Protein AF-A0A3L9FRB0-F1 (afdb_monomer)

Foldseek 3Di:
DVVVCLVVVVDPVPDDDPCVVLVVLLVVLLVVDDQDEEEFEEAPPDPPQVVVSVSSQVSNVSNVHRYYYDYPVQWDQDPPGFTAHPVRHGAAEYEYPDDLVVCCVDPSNVSVVVVSHHYVVRSCCNVVPDPVVQCVCCVVPPPDPPHDHDDPPVPCVPDDPPDDDDDDD

InterPro domains:
  IPR005494 Glutathionylspermidine synthase, pre-ATP-grasp-like domain [PF03738] (1-169)
  IPR016185 Pre-ATP-grasp domain superfamily [SSF52440] (37-143)

Organism: Escherichia coli (NCBI:txid562)

Solvent-accessible surface area (backbone atoms only — not comparable to full-atom values): 10225 Å² total; per-residue (Å²): 106,71,68,54,33,36,74,70,62,78,42,60,86,82,65,71,68,90,53,59,60,55,54,50,48,20,53,51,38,40,75,64,64,58,94,63,58,36,34,38,27,24,55,85,93,35,71,67,49,47,53,54,44,48,54,53,45,49,31,29,40,75,33,70,37,55,63,47,76,50,41,60,87,58,54,37,78,40,88,93,73,40,46,16,45,91,84,69,47,74,52,50,29,36,34,58,63,65,63,66,75,51,51,60,69,42,95,65,20,76,53,66,78,68,61,77,49,50,48,47,73,47,79,72,53,56,59,77,75,35,67,78,47,45,30,52,51,29,72,78,45,69,87,40,92,90,59,65,91,47,66,57,88,93,43,60,87,74,59,61,92,90,67,88,83,82,92,76,130

Structure (mmCIF, N/CA/C/O backbone):
data_AF-A0A3L9FRB0-F1
#
_entry.id   AF-A0A3L9FRB0-F1
#
loop_
_atom_site.group_PDB
_atom_site.id
_atom_site.type_symbol
_atom_site.label_atom_id
_atom_site.label_alt_id
_atom_site.label_comp_id
_atom_site.label_asym_id
_atom_site.label_entity_id
_atom_site.label_seq_id
_atom_site.pdbx_PDB_ins_code
_atom_site.Cartn_x
_atom_site.Cartn_y
_atom_site.Cartn_z
_atom_site.occupancy
_atom_site.B_iso_or_equiv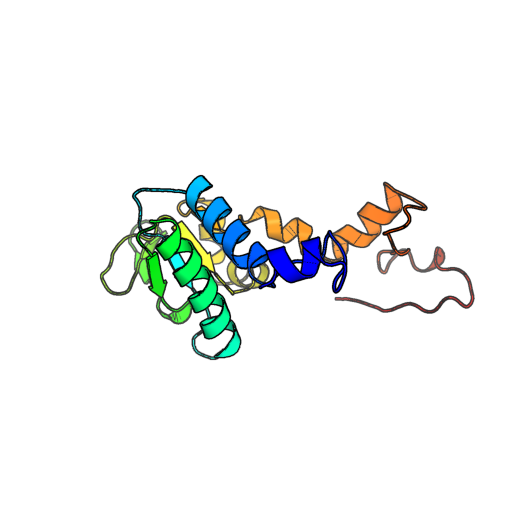
_atom_site.auth_seq_id
_atom_site.auth_comp_id
_atom_site.auth_asym_id
_atom_site.auth_atom_id
_atom_site.pdbx_PDB_model_num
ATOM 1 N N . TRP A 1 1 ? 26.049 5.371 19.638 1.00 70.25 1 TRP A N 1
ATOM 2 C CA . TRP A 1 1 ? 26.758 4.548 18.632 1.00 70.25 1 TRP A CA 1
ATOM 3 C C . TRP A 1 1 ? 26.651 5.116 17.220 1.00 70.25 1 TRP A C 1
ATOM 5 O O . TRP A 1 1 ? 27.676 5.563 16.735 1.00 70.25 1 TRP A O 1
ATOM 15 N N . LEU A 1 2 ? 25.479 5.156 16.556 1.00 69.25 2 LEU A N 1
ATOM 16 C CA . LEU A 1 2 ? 25.374 5.690 15.179 1.00 69.25 2 LEU A CA 1
ATOM 17 C C . LEU A 1 2 ? 25.799 7.167 15.093 1.00 69.25 2 LEU A C 1
ATOM 19 O O . LEU A 1 2 ? 26.587 7.532 14.224 1.00 69.25 2 LEU A O 1
ATOM 23 N N . GLU A 1 3 ? 25.343 8.007 16.029 1.00 73.25 3 GLU A N 1
ATOM 24 C CA . GLU A 1 3 ? 25.797 9.402 16.107 1.00 73.25 3 GLU A CA 1
ATOM 25 C C . GLU A 1 3 ? 27.309 9.517 16.329 1.00 73.25 3 GLU A C 1
ATOM 27 O O . GLU A 1 3 ? 27.964 10.333 15.685 1.00 73.25 3 GLU A O 1
ATOM 32 N N . ASP A 1 4 ? 27.880 8.674 17.190 1.00 77.69 4 ASP A N 1
ATOM 33 C CA . ASP A 1 4 ? 29.318 8.666 17.476 1.00 77.69 4 ASP A CA 1
ATOM 34 C C . ASP A 1 4 ? 30.132 8.178 16.267 1.00 77.69 4 ASP A C 1
ATOM 36 O O . ASP A 1 4 ? 31.186 8.733 15.962 1.00 77.69 4 ASP A O 1
ATOM 40 N N . ALA A 1 5 ? 29.620 7.192 15.522 1.00 74.19 5 ALA A N 1
ATOM 41 C CA . ALA A 1 5 ? 30.204 6.678 14.284 1.00 74.19 5 ALA A CA 1
ATOM 42 C C . ALA A 1 5 ? 30.156 7.717 13.148 1.00 74.19 5 ALA A C 1
ATOM 44 O O . ALA A 1 5 ? 31.127 7.861 12.403 1.00 74.19 5 ALA A O 1
ATOM 45 N N . ARG A 1 6 ? 29.071 8.505 13.051 1.00 79.12 6 ARG A N 1
ATOM 46 C CA . ARG A 1 6 ? 28.978 9.659 12.135 1.00 79.12 6 ARG A CA 1
ATOM 47 C C . ARG A 1 6 ? 29.950 10.772 12.536 1.00 79.12 6 ARG A C 1
ATOM 49 O O . ARG A 1 6 ? 30.645 11.317 11.680 1.00 79.12 6 ARG A O 1
ATOM 56 N N . ARG A 1 7 ? 30.027 11.108 13.831 1.00 78.75 7 ARG A N 1
ATOM 57 C CA . ARG A 1 7 ? 30.934 12.151 14.356 1.00 78.75 7 ARG A CA 1
ATOM 58 C C . ARG A 1 7 ? 32.409 11.787 14.186 1.00 78.75 7 ARG A C 1
ATOM 60 O O . ARG A 1 7 ? 33.217 12.674 13.936 1.00 78.75 7 ARG A O 1
ATOM 67 N N . SER A 1 8 ? 32.749 10.504 14.277 1.00 86.62 8 SER A N 1
ATOM 68 C CA . SER A 1 8 ? 34.111 9.985 14.079 1.00 86.62 8 SER A CA 1
ATOM 69 C C . SER A 1 8 ? 34.471 9.699 12.614 1.00 86.62 8 SER A C 1
ATOM 71 O O . SER A 1 8 ? 35.618 9.364 12.335 1.00 86.62 8 SER A O 1
ATOM 73 N N . GLY A 1 9 ? 33.531 9.856 11.671 1.00 80.19 9 GLY A N 1
ATOM 74 C CA . GLY A 1 9 ? 33.773 9.661 10.236 1.00 80.19 9 GLY A CA 1
ATOM 75 C C . GLY A 1 9 ? 33.907 8.199 9.799 1.00 80.19 9 GLY A C 1
ATOM 76 O O . GLY A 1 9 ? 34.371 7.939 8.693 1.00 80.19 9 GLY A O 1
ATOM 77 N N . ILE A 1 10 ? 33.506 7.250 10.650 1.00 84.44 10 ILE A N 1
ATOM 78 C CA . ILE A 1 10 ? 33.571 5.803 10.380 1.00 84.44 10 ILE A CA 1
ATOM 79 C C . ILE A 1 10 ? 32.506 5.381 9.351 1.00 84.44 10 ILE A C 1
ATOM 81 O O . ILE A 1 10 ? 32.692 4.407 8.626 1.00 84.44 10 ILE A O 1
ATOM 85 N N . ILE A 1 11 ? 31.403 6.128 9.261 1.00 79.75 11 ILE A N 1
ATOM 86 C CA . ILE A 1 11 ? 30.321 5.936 8.285 1.00 79.75 11 ILE A CA 1
ATOM 87 C C . ILE A 1 11 ? 29.970 7.268 7.598 1.00 79.75 11 ILE A C 1
ATOM 89 O O . ILE A 1 11 ? 30.226 8.329 8.183 1.00 79.75 11 ILE A O 1
ATOM 93 N N . PRO A 1 12 ? 29.383 7.245 6.380 1.00 77.56 12 PRO A N 1
ATOM 94 C CA . PRO A 1 12 ? 28.908 8.451 5.703 1.00 77.56 12 PRO A CA 1
ATOM 95 C C . PRO A 1 12 ? 28.007 9.306 6.603 1.00 77.56 12 PRO A C 1
ATOM 97 O O . PRO A 1 12 ? 27.250 8.788 7.425 1.00 77.56 12 PRO A O 1
ATOM 100 N N . ARG A 1 13 ? 28.081 10.635 6.472 1.00 69.25 13 ARG A N 1
ATOM 101 C CA . ARG A 1 13 ? 27.309 11.555 7.334 1.00 69.25 13 ARG A CA 1
ATOM 102 C C . ARG A 1 13 ? 25.796 11.424 7.143 1.00 69.25 13 ARG A C 1
ATOM 104 O O . ARG A 1 13 ? 25.044 11.730 8.062 1.00 69.25 13 ARG A O 1
ATOM 111 N N . ASP A 1 14 ? 25.386 10.966 5.970 1.00 72.81 14 ASP A N 1
ATOM 112 C CA . ASP A 1 14 ? 24.020 10.652 5.563 1.00 72.81 14 ASP A CA 1
ATOM 113 C C . ASP A 1 14 ? 23.634 9.184 5.812 1.00 72.81 14 ASP A C 1
ATOM 115 O O . ASP A 1 14 ? 22.502 8.800 5.532 1.00 72.81 14 ASP A O 1
ATOM 119 N N . ALA A 1 15 ? 24.536 8.359 6.359 1.00 67.25 15 ALA A N 1
ATOM 120 C CA . ALA A 1 15 ? 24.258 6.955 6.639 1.00 67.25 15 ALA A CA 1
ATOM 121 C C . ALA A 1 15 ? 23.198 6.831 7.729 1.00 67.25 15 ALA A C 1
ATOM 123 O O . ALA A 1 15 ? 23.448 7.189 8.881 1.00 67.25 15 ALA A O 1
ATOM 124 N N . ASP A 1 16 ? 22.022 6.336 7.369 1.00 66.44 16 ASP A N 1
ATOM 125 C CA . ASP A 1 16 ? 20.879 6.180 8.259 1.00 66.44 16 ASP A CA 1
ATOM 126 C C . ASP A 1 16 ? 20.866 4.827 8.977 1.00 66.44 16 ASP A C 1
ATOM 128 O O . ASP A 1 16 ? 21.386 3.830 8.473 1.00 66.44 16 ASP A O 1
ATOM 132 N N . GLN A 1 17 ? 20.244 4.780 10.153 1.00 65.38 17 GLN A N 1
ATOM 133 C CA . GLN A 1 17 ? 19.750 3.513 10.676 1.00 65.38 17 GLN A CA 1
ATOM 134 C C . GLN A 1 17 ? 18.504 3.156 9.861 1.00 65.38 17 GLN A C 1
ATOM 136 O O . GLN A 1 17 ? 17.699 4.027 9.547 1.00 65.38 17 GLN A O 1
ATOM 141 N N . TYR A 1 18 ? 18.283 1.878 9.556 1.00 64.69 18 TYR A N 1
ATOM 142 C CA . TYR A 1 18 ? 17.098 1.396 8.823 1.00 64.69 18 TYR A CA 1
ATOM 143 C C . TYR A 1 18 ? 15.735 1.716 9.503 1.00 64.69 18 TYR A C 1
ATOM 145 O O . TYR A 1 18 ? 14.691 1.267 9.039 1.00 64.69 18 TYR A O 1
ATOM 153 N N . ASN A 1 19 ? 15.725 2.525 10.568 1.00 73.94 19 ASN A N 1
ATOM 154 C CA . ASN A 1 19 ? 14.568 2.965 11.340 1.00 73.94 19 ASN A CA 1
ATOM 155 C C . ASN A 1 19 ? 13.820 4.148 10.707 1.00 73.94 19 ASN A C 1
ATOM 157 O O . ASN A 1 19 ? 12.651 4.349 11.026 1.00 73.94 19 ASN A O 1
ATOM 161 N N . ALA A 1 20 ? 14.425 4.919 9.796 1.00 86.38 20 ALA A N 1
ATOM 162 C CA . ALA A 1 20 ? 13.736 6.089 9.242 1.00 86.38 20 ALA A CA 1
ATOM 163 C C . ALA A 1 20 ? 12.479 5.743 8.437 1.00 86.38 20 ALA A C 1
ATOM 165 O O . ALA A 1 20 ? 11.576 6.569 8.326 1.00 86.38 20 ALA A O 1
ATOM 166 N N . ILE A 1 21 ? 12.388 4.529 7.884 1.00 91.06 21 ILE A N 1
ATOM 167 C CA . ILE A 1 21 ? 11.148 4.054 7.258 1.00 91.06 21 ILE A CA 1
ATOM 168 C C . ILE A 1 21 ? 10.044 3.960 8.314 1.00 91.06 21 ILE A C 1
ATOM 170 O O . ILE A 1 21 ? 8.971 4.520 8.110 1.00 91.06 21 ILE A O 1
ATOM 174 N N . GLN A 1 22 ? 10.327 3.326 9.454 1.00 94.06 22 GLN A N 1
ATOM 175 C CA . GLN A 1 22 ? 9.380 3.208 10.560 1.00 94.06 22 GLN A CA 1
ATOM 176 C C . GLN A 1 22 ? 8.971 4.583 11.094 1.00 94.06 22 GLN A C 1
ATOM 178 O O . GLN A 1 22 ? 7.783 4.869 11.200 1.00 94.06 22 GLN A O 1
ATOM 183 N N . GLU A 1 23 ? 9.937 5.462 11.369 1.00 94.25 23 GLU A N 1
ATOM 184 C CA . GLU A 1 23 ? 9.666 6.814 11.872 1.00 94.25 23 GLU A CA 1
ATOM 185 C C . GLU A 1 23 ? 8.779 7.612 10.905 1.00 94.25 23 GLU A C 1
ATOM 187 O O . GLU A 1 23 ? 7.818 8.262 11.323 1.00 94.25 23 GLU A O 1
ATOM 192 N N . ARG A 1 24 ? 9.039 7.515 9.594 1.00 95.56 24 ARG A N 1
ATOM 193 C CA . ARG A 1 24 ? 8.217 8.165 8.562 1.00 95.56 24 ARG A CA 1
ATOM 194 C C . ARG A 1 24 ? 6.827 7.548 8.447 1.00 95.56 24 ARG A C 1
ATOM 196 O O . ARG A 1 24 ? 5.870 8.291 8.243 1.00 95.56 24 ARG A O 1
ATOM 203 N N . LEU A 1 25 ? 6.698 6.229 8.583 1.00 96.94 25 LEU A N 1
ATOM 204 C CA . LEU A 1 25 ? 5.401 5.549 8.593 1.00 96.94 25 LEU A CA 1
ATOM 205 C C . LEU A 1 25 ? 4.568 5.982 9.801 1.00 96.94 25 LEU A C 1
ATOM 207 O O . LEU A 1 25 ? 3.428 6.400 9.621 1.00 96.94 25 LEU A O 1
ATOM 211 N N . ILE A 1 26 ? 5.146 5.963 11.005 1.00 97.94 26 ILE A N 1
ATOM 212 C CA . ILE A 1 26 ? 4.487 6.422 12.237 1.00 97.94 26 ILE A CA 1
ATOM 213 C C . ILE A 1 26 ? 4.071 7.892 12.098 1.00 97.94 26 ILE A C 1
ATOM 215 O O . ILE A 1 26 ? 2.913 8.230 12.341 1.00 97.94 26 ILE A O 1
ATOM 219 N N . SER A 1 27 ? 4.976 8.765 11.639 1.00 97.75 27 SER A N 1
ATOM 220 C CA . SER A 1 27 ? 4.664 10.182 11.402 1.00 97.75 27 SER A CA 1
ATOM 221 C C . SER A 1 27 ? 3.509 10.338 10.416 1.00 97.75 27 SER A C 1
ATOM 223 O O . SER A 1 27 ? 2.577 11.101 10.666 1.00 97.75 27 SER A O 1
ATOM 225 N N . ARG A 1 28 ? 3.517 9.578 9.314 1.00 97.50 28 ARG A N 1
ATOM 226 C CA . ARG A 1 28 ? 2.454 9.661 8.315 1.00 97.50 28 ARG A CA 1
ATOM 227 C C . ARG A 1 28 ? 1.120 9.134 8.841 1.00 97.50 28 ARG A C 1
ATOM 229 O O . ARG A 1 28 ? 0.089 9.732 8.553 1.00 97.50 28 ARG A O 1
ATOM 236 N N . PHE A 1 29 ? 1.113 8.054 9.619 1.00 97.75 29 PHE A N 1
ATOM 237 C CA . PHE A 1 29 ? -0.111 7.560 10.253 1.00 97.75 29 PHE A CA 1
ATOM 238 C C . PHE A 1 29 ? -0.658 8.536 11.297 1.00 97.75 29 PHE A C 1
ATOM 240 O O . PHE A 1 29 ? -1.874 8.665 11.408 1.00 97.75 29 PHE A O 1
ATOM 247 N N . SER A 1 30 ? 0.209 9.268 12.000 1.00 97.31 30 SER A N 1
ATOM 248 C CA . SER A 1 30 ? -0.199 10.335 12.923 1.00 97.31 30 SER A CA 1
ATOM 249 C C . SER A 1 30 ? -0.918 11.473 12.188 1.00 97.31 30 SER A C 1
ATOM 251 O O . SER A 1 30 ? -1.992 11.906 12.600 1.00 97.31 30 SER A O 1
ATOM 253 N N . GLU A 1 31 ? -0.408 11.891 11.026 1.00 97.12 31 GLU A N 1
ATOM 254 C CA . GLU A 1 31 ? -1.083 12.882 10.170 1.00 97.12 31 GLU A CA 1
ATOM 255 C C . GLU A 1 31 ? -2.435 12.393 9.626 1.00 97.12 31 GLU A C 1
ATOM 257 O O . GLU A 1 31 ? -3.331 13.195 9.367 1.00 97.12 31 GLU A O 1
ATOM 262 N N . LEU A 1 32 ? -2.591 11.080 9.442 1.00 94.44 32 LEU A N 1
ATOM 263 C CA . LEU A 1 32 ? -3.827 10.446 8.978 1.00 94.44 32 LEU A CA 1
ATOM 264 C C . LEU A 1 32 ? -4.788 10.099 10.126 1.00 94.44 32 LEU A C 1
ATOM 266 O O . LEU A 1 32 ? -5.723 9.321 9.922 1.00 94.44 32 LEU A O 1
ATOM 270 N N . TYR A 1 33 ? -4.578 10.636 11.330 1.00 95.25 33 TYR A N 1
ATOM 271 C CA . TYR A 1 33 ? -5.361 10.251 12.497 1.00 95.25 33 TYR A CA 1
ATOM 272 C C . TYR A 1 33 ? -6.867 10.467 12.340 1.00 95.25 33 TYR A C 1
ATOM 274 O O . TYR A 1 33 ? -7.333 11.501 11.865 1.00 95.25 33 TYR A O 1
ATOM 282 N N . SER A 1 34 ? -7.626 9.465 12.786 1.00 93.62 34 SER A N 1
ATOM 283 C CA . SER A 1 34 ? -9.075 9.523 12.964 1.00 93.62 34 SER A CA 1
ATOM 284 C C . SER A 1 34 ? -9.447 8.863 14.288 1.00 93.62 34 SER A C 1
ATOM 286 O O . SER A 1 34 ? -8.691 8.057 14.822 1.00 93.62 34 SER A O 1
ATOM 288 N N . ARG A 1 35 ? -10.630 9.201 14.810 1.00 94.19 35 ARG A N 1
ATOM 289 C CA . ARG A 1 35 ? -11.216 8.508 15.968 1.00 94.19 35 ARG A CA 1
ATOM 290 C C . ARG A 1 35 ? -11.797 7.143 15.605 1.00 94.19 35 ARG A C 1
ATOM 292 O O . ARG A 1 35 ? -11.997 6.326 16.494 1.00 94.19 35 ARG A O 1
ATOM 299 N N . GLU A 1 36 ? -12.098 6.938 14.328 1.00 94.62 36 GLU A N 1
ATOM 300 C CA . GLU A 1 36 ? -12.642 5.677 13.833 1.00 94.62 36 GLU A CA 1
ATOM 301 C C . GLU A 1 36 ? -11.562 4.588 13.805 1.00 94.62 36 GLU A C 1
ATOM 303 O O . GLU A 1 36 ? -10.428 4.891 13.409 1.00 94.62 36 GLU A O 1
ATOM 308 N N . PRO A 1 37 ? -11.911 3.334 14.147 1.00 97.00 37 PRO A N 1
ATOM 309 C CA . PRO A 1 37 ? -11.029 2.186 13.990 1.00 97.00 37 PRO A CA 1
ATOM 310 C C . PRO A 1 37 ? -10.392 2.102 12.607 1.00 97.00 37 PRO A C 1
ATOM 312 O O . PRO A 1 37 ? -11.070 2.227 11.581 1.00 97.00 37 PRO A O 1
ATOM 315 N N . PHE A 1 38 ? -9.084 1.851 12.571 1.00 98.06 38 PHE A N 1
ATOM 316 C CA . PHE A 1 38 ? -8.360 1.626 11.329 1.00 98.06 38 PHE A CA 1
ATOM 317 C C . PHE A 1 38 ? -8.137 0.137 11.092 1.00 98.06 38 PHE A C 1
ATOM 319 O O . PHE A 1 38 ? -7.304 -0.490 11.747 1.00 98.06 38 PHE A O 1
ATOM 326 N N . TYR A 1 39 ? -8.872 -0.421 10.136 1.00 98.38 39 TYR A N 1
ATOM 327 C CA . TYR A 1 39 ? -8.762 -1.832 9.793 1.00 98.38 39 TYR A CA 1
ATOM 328 C C . TYR A 1 39 ? -7.565 -2.094 8.886 1.00 98.38 39 TYR A C 1
ATOM 330 O O . TYR A 1 39 ? -7.232 -1.295 8.016 1.00 98.38 39 TYR A O 1
ATOM 338 N N . PHE A 1 40 ? -6.929 -3.235 9.087 1.00 98.31 40 PHE A N 1
ATOM 339 C CA . PHE A 1 40 ? -5.792 -3.721 8.328 1.00 98.31 40 PHE A CA 1
ATOM 340 C C . PHE A 1 40 ? -6.132 -5.111 7.794 1.00 98.31 40 PHE A C 1
ATOM 342 O O . PHE A 1 40 ? -6.475 -5.999 8.573 1.00 98.31 40 PHE A O 1
ATOM 349 N N . CYS A 1 41 ? -6.056 -5.286 6.474 1.00 97.31 41 CYS A N 1
ATOM 350 C CA . CYS A 1 41 ? -6.565 -6.474 5.794 1.00 97.31 41 CYS A CA 1
ATOM 351 C C . CYS A 1 41 ? -5.530 -7.126 4.870 1.00 97.31 41 CYS A C 1
ATOM 353 O O . CYS A 1 41 ? -4.774 -6.443 4.176 1.00 97.31 41 CYS A O 1
ATOM 355 N N . CYS A 1 42 ? -5.550 -8.453 4.802 1.00 97.12 42 CYS A N 1
ATOM 356 C CA . CYS A 1 42 ? -4.897 -9.266 3.769 1.00 97.12 42 CYS A CA 1
ATOM 357 C C . CYS A 1 42 ? -5.728 -10.529 3.511 1.00 97.12 42 CYS A C 1
ATOM 359 O O . CYS A 1 42 ? -6.701 -10.772 4.226 1.00 97.12 42 CYS A O 1
ATOM 361 N N . CYS A 1 43 ? -5.355 -11.320 2.507 1.00 95.62 43 CYS A N 1
ATOM 362 C CA . CYS A 1 43 ? -5.915 -12.661 2.329 1.00 95.62 43 CYS A CA 1
ATOM 363 C C . CYS A 1 43 ? -5.424 -13.616 3.426 1.00 95.62 43 CYS A C 1
ATOM 365 O O . CYS A 1 43 ? -4.340 -13.412 3.985 1.00 95.62 43 CYS A O 1
ATOM 367 N N . GLN A 1 44 ? -6.192 -14.671 3.704 1.00 93.50 44 GLN A N 1
ATOM 368 C CA . GLN A 1 44 ? -5.812 -15.711 4.673 1.00 93.50 44 GLN A CA 1
ATOM 369 C C . GLN A 1 44 ? -4.591 -16.532 4.225 1.00 93.50 44 GLN A C 1
ATOM 371 O O . GLN A 1 44 ? -3.772 -16.914 5.057 1.00 93.50 44 GLN A O 1
ATOM 376 N N . ASP A 1 45 ? -4.423 -16.744 2.918 1.00 90.56 45 ASP A N 1
ATOM 377 C CA . ASP A 1 45 ? -3.433 -17.681 2.363 1.00 90.56 45 ASP A CA 1
ATOM 378 C C . ASP A 1 45 ? -2.036 -17.074 2.099 1.00 90.56 45 ASP A C 1
ATOM 380 O O . ASP A 1 45 ? -1.210 -17.694 1.425 1.00 90.56 45 ASP A O 1
ATOM 384 N N . THR A 1 46 ? -1.739 -15.875 2.622 1.00 90.19 46 THR A N 1
ATOM 385 C CA . THR A 1 46 ? -0.420 -15.236 2.460 1.00 90.19 46 THR A CA 1
ATOM 386 C C . THR A 1 46 ? 0.197 -14.803 3.797 1.00 90.19 46 THR A C 1
ATOM 388 O O . THR A 1 46 ? -0.042 -13.698 4.291 1.00 90.19 46 THR A O 1
ATOM 391 N N . ASP A 1 47 ? 1.119 -15.616 4.321 1.00 90.69 47 ASP A N 1
ATOM 392 C CA . ASP A 1 47 ? 1.904 -15.295 5.528 1.00 90.69 47 ASP A CA 1
ATOM 393 C C . ASP A 1 47 ? 2.779 -14.031 5.367 1.00 90.69 47 ASP A C 1
ATOM 395 O O . ASP A 1 47 ? 2.974 -13.256 6.312 1.00 90.69 47 ASP A O 1
ATOM 399 N N . GLU A 1 48 ? 3.303 -13.795 4.159 1.00 95.12 48 GLU A N 1
ATOM 400 C CA . GLU A 1 48 ? 4.105 -12.607 3.829 1.00 95.12 48 GLU A CA 1
ATOM 401 C C . GLU A 1 48 ? 3.277 -11.314 3.930 1.00 95.12 48 GLU A C 1
ATOM 403 O O . GLU A 1 48 ? 3.688 -10.354 4.595 1.00 95.12 48 GLU A O 1
ATOM 408 N N . ASP A 1 49 ? 2.080 -11.300 3.338 1.00 95.75 49 ASP A N 1
ATOM 409 C CA . ASP A 1 49 ? 1.150 -10.178 3.426 1.00 95.75 49 ASP A CA 1
ATOM 410 C C . ASP A 1 49 ? 0.729 -9.970 4.875 1.00 95.75 49 ASP A C 1
ATOM 412 O O . ASP A 1 49 ? 0.733 -8.833 5.349 1.00 95.75 49 ASP A O 1
ATOM 416 N N . ARG A 1 50 ? 0.444 -11.048 5.621 1.00 96.56 50 ARG A N 1
ATOM 417 C CA . ARG A 1 50 ? 0.073 -10.942 7.036 1.00 96.56 50 ARG A CA 1
ATOM 418 C C . ARG A 1 50 ? 1.160 -10.262 7.858 1.00 96.56 50 ARG A C 1
ATOM 420 O O . ARG A 1 50 ? 0.836 -9.407 8.686 1.00 96.56 50 ARG A O 1
ATOM 427 N N . THR A 1 51 ? 2.421 -10.612 7.617 1.00 96.81 51 THR A N 1
ATOM 428 C CA . THR A 1 51 ? 3.583 -10.014 8.288 1.00 96.81 51 THR A CA 1
ATOM 429 C C . THR A 1 51 ? 3.728 -8.536 7.928 1.00 96.81 51 THR A C 1
ATOM 431 O O . THR A 1 51 ? 3.904 -7.695 8.811 1.00 96.81 51 THR A O 1
ATOM 434 N N . THR A 1 52 ? 3.590 -8.192 6.647 1.00 96.81 52 THR A N 1
ATOM 435 C CA . THR A 1 52 ? 3.672 -6.798 6.187 1.00 96.81 52 THR A CA 1
ATOM 436 C C . THR A 1 52 ? 2.534 -5.949 6.756 1.00 96.81 52 THR A C 1
ATOM 438 O O . THR A 1 52 ? 2.758 -4.843 7.250 1.00 96.81 52 THR A O 1
ATOM 441 N N . VAL A 1 53 ? 1.309 -6.477 6.743 1.00 97.69 53 VAL A N 1
ATOM 442 C CA . VAL A 1 53 ? 0.135 -5.832 7.335 1.00 97.69 53 VAL A CA 1
ATOM 443 C C . VAL A 1 53 ? 0.307 -5.653 8.840 1.00 97.69 53 VAL A C 1
ATOM 445 O O . VAL A 1 53 ? 0.007 -4.576 9.346 1.00 97.69 53 VAL A O 1
ATOM 448 N N . LEU A 1 54 ? 0.830 -6.660 9.550 1.00 97.88 54 LEU A N 1
ATOM 449 C CA . LEU A 1 54 ? 1.110 -6.568 10.985 1.00 97.88 54 LEU A CA 1
ATOM 450 C C . LEU A 1 54 ? 2.114 -5.452 11.293 1.00 97.88 54 LEU A C 1
ATOM 452 O O . LEU A 1 54 ? 1.905 -4.681 12.223 1.00 97.88 54 LEU A O 1
ATOM 456 N N . TYR A 1 55 ? 3.174 -5.333 10.492 1.00 97.69 55 TYR A N 1
ATOM 457 C CA . TYR A 1 55 ? 4.167 -4.272 10.651 1.00 97.69 55 TYR A CA 1
ATOM 458 C C . TYR A 1 55 ? 3.566 -2.870 10.456 1.00 97.69 55 TYR A C 1
ATOM 460 O O . TYR A 1 55 ? 3.820 -1.956 11.242 1.00 97.69 55 TYR A O 1
ATOM 468 N N . LEU A 1 56 ? 2.729 -2.690 9.430 1.00 98.19 56 LEU A N 1
ATOM 469 C CA . LEU A 1 56 ? 2.044 -1.416 9.190 1.00 98.19 56 LEU A CA 1
ATOM 470 C C . LEU A 1 56 ? 1.004 -1.103 10.273 1.00 98.19 56 LEU A C 1
ATOM 472 O O . LEU A 1 56 ? 0.877 0.054 10.676 1.00 98.19 56 LEU A O 1
ATOM 476 N N . GLN A 1 57 ? 0.297 -2.125 10.759 1.00 98.38 57 GLN A N 1
ATOM 477 C CA . GLN A 1 57 ? -0.638 -2.017 11.875 1.00 98.38 57 GLN A CA 1
ATOM 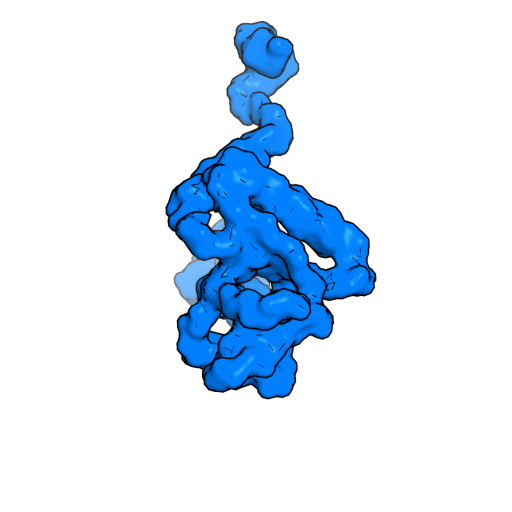478 C C . GLN A 1 57 ? 0.080 -1.537 13.142 1.00 98.38 57 GLN A C 1
ATOM 480 O O . GLN A 1 57 ? -0.378 -0.590 13.778 1.00 98.38 57 GLN A O 1
ATOM 485 N N . ASP A 1 58 ? 1.231 -2.128 13.469 1.00 98.19 58 ASP A N 1
ATOM 486 C CA . ASP A 1 58 ? 2.054 -1.726 14.612 1.00 98.19 58 ASP A CA 1
ATOM 487 C C . ASP A 1 58 ? 2.528 -0.266 14.487 1.00 98.19 58 ASP A C 1
ATOM 489 O O . ASP A 1 58 ? 2.393 0.517 15.427 1.00 98.19 58 ASP A O 1
ATOM 493 N N . CYS A 1 59 ? 2.960 0.164 13.295 1.00 98.06 59 CYS A N 1
ATOM 494 C CA . CYS A 1 59 ? 3.295 1.571 13.046 1.00 98.06 59 CYS A CA 1
ATOM 495 C C . CYS A 1 59 ? 2.094 2.511 13.273 1.00 98.06 59 CYS A C 1
ATOM 497 O O . CYS A 1 59 ? 2.249 3.600 13.829 1.00 98.06 59 CYS A O 1
ATOM 499 N N . ALA A 1 60 ? 0.889 2.115 12.855 1.00 98.06 60 ALA A N 1
ATOM 500 C CA . ALA A 1 60 ? -0.320 2.902 13.085 1.00 98.06 60 ALA A CA 1
ATOM 501 C C . ALA A 1 60 ? -0.714 2.941 14.572 1.00 98.06 60 ALA A C 1
ATOM 503 O O . ALA A 1 60 ? -1.115 3.994 15.071 1.00 98.06 60 ALA A O 1
ATOM 504 N N . GLN A 1 61 ? -0.543 1.836 15.300 1.00 98.00 61 GLN A N 1
ATOM 505 C CA . GLN A 1 61 ? -0.773 1.780 16.742 1.00 98.00 61 GLN A CA 1
ATOM 506 C C . GLN A 1 61 ? 0.223 2.661 17.511 1.00 98.00 61 GLN A C 1
ATOM 508 O O . GLN A 1 61 ? -0.183 3.418 18.392 1.00 98.00 61 GLN A O 1
ATOM 513 N N . GLN A 1 62 ? 1.507 2.644 17.136 1.00 97.81 62 GLN A N 1
ATOM 514 C CA . GLN A 1 62 ? 2.523 3.557 17.677 1.00 97.81 62 GLN A CA 1
ATOM 515 C C . GLN A 1 62 ? 2.201 5.033 17.379 1.00 97.81 62 GLN A C 1
ATOM 517 O O . GLN A 1 62 ? 2.540 5.912 18.168 1.00 97.81 62 GLN A O 1
ATOM 522 N N . ALA A 1 63 ? 1.492 5.313 16.280 1.00 97.62 63 ALA A N 1
ATOM 523 C CA . ALA A 1 63 ? 0.960 6.637 15.957 1.00 97.62 63 ALA A CA 1
ATOM 524 C C . ALA A 1 63 ? -0.336 6.997 16.720 1.00 97.62 63 ALA A C 1
ATOM 526 O O . ALA A 1 63 ? -0.951 8.028 16.440 1.00 97.62 63 ALA A O 1
ATOM 527 N N . GLY A 1 64 ? -0.773 6.156 17.661 1.00 97.31 64 GLY A N 1
ATOM 528 C CA . GLY A 1 64 ? -1.950 6.374 18.500 1.00 97.31 64 GLY A CA 1
ATOM 529 C C . GLY A 1 64 ? -3.288 6.005 17.854 1.00 97.31 64 GLY A C 1
ATOM 530 O O . GLY A 1 64 ? -4.325 6.338 18.426 1.00 97.31 64 GLY A O 1
ATOM 531 N N . GLN A 1 65 ? -3.303 5.344 16.688 1.00 96.69 65 GLN A N 1
ATOM 532 C CA . GLN A 1 65 ? -4.552 4.856 16.091 1.00 96.69 65 GLN A CA 1
ATOM 533 C C . GLN A 1 65 ? -5.113 3.682 16.899 1.00 96.69 65 GLN A C 1
ATOM 535 O O . GLN A 1 65 ? -4.373 2.775 17.286 1.00 96.69 65 GLN A O 1
ATOM 540 N N . GLU A 1 66 ? -6.436 3.636 17.056 1.00 97.44 66 GLU A N 1
ATOM 541 C CA . GLU A 1 66 ? -7.111 2.362 17.304 1.00 97.44 66 GLU A CA 1
ATOM 542 C C . GLU A 1 66 ? -7.049 1.567 15.992 1.00 97.44 66 GLU A C 1
ATOM 544 O O . GLU A 1 66 ? -7.440 2.066 14.932 1.00 97.44 66 GLU A O 1
ATOM 549 N N . SER A 1 67 ? -6.422 0.391 16.034 1.00 97.31 67 SER A N 1
ATOM 550 C CA . SER A 1 67 ? -6.203 -0.438 14.851 1.00 97.31 67 SER A CA 1
ATOM 551 C C . SER A 1 67 ? -6.752 -1.836 15.072 1.00 97.31 67 SER A C 1
ATOM 553 O O . SER A 1 67 ? -6.644 -2.399 16.163 1.00 97.31 67 SER A O 1
ATOM 555 N N . ARG A 1 68 ? -7.325 -2.406 14.016 1.00 98.06 68 ARG A N 1
ATOM 556 C CA . ARG A 1 68 ? -7.921 -3.742 14.019 1.00 98.06 68 ARG A CA 1
ATOM 557 C C . ARG A 1 68 ? -7.445 -4.519 12.810 1.00 98.06 68 ARG A C 1
ATOM 559 O O . ARG A 1 68 ? -7.062 -3.934 11.801 1.00 98.06 68 ARG A O 1
ATOM 566 N N . PHE A 1 69 ? -7.487 -5.836 12.912 1.00 98.06 69 PHE A N 1
ATOM 567 C CA . PHE A 1 69 ? -7.149 -6.727 11.814 1.00 98.06 69 PHE A CA 1
ATOM 568 C C . PHE A 1 69 ? -8.371 -7.557 11.422 1.00 98.06 69 PHE A C 1
ATOM 570 O O . PHE A 1 69 ? -9.095 -8.019 12.301 1.00 98.06 69 PHE A O 1
ATOM 577 N N . ILE A 1 70 ? -8.572 -7.754 10.121 1.00 97.62 70 ILE A N 1
ATOM 578 C CA . ILE A 1 70 ? -9.582 -8.662 9.568 1.00 97.62 70 ILE A CA 1
ATOM 579 C C . ILE A 1 70 ? -9.110 -9.183 8.211 1.00 97.62 70 ILE A C 1
ATOM 581 O O . ILE A 1 70 ? -8.530 -8.424 7.431 1.00 97.62 70 ILE A O 1
ATOM 585 N N . TYR A 1 71 ? -9.344 -10.459 7.917 1.00 97.06 71 TYR A N 1
ATOM 586 C CA . TYR A 1 71 ? -9.045 -10.997 6.594 1.00 97.06 71 TYR A CA 1
ATOM 587 C C . TYR A 1 71 ? -10.063 -10.520 5.554 1.00 97.06 71 TYR A C 1
ATOM 589 O O . TYR A 1 71 ? -11.207 -10.217 5.886 1.00 97.06 71 TYR A O 1
ATOM 597 N N . ILE A 1 72 ? -9.655 -10.446 4.286 1.00 94.44 72 ILE A N 1
ATOM 598 C CA . ILE A 1 72 ? -10.546 -10.020 3.192 1.00 94.44 72 ILE A CA 1
ATOM 599 C C . ILE A 1 72 ? -11.762 -10.947 3.081 1.00 94.44 72 ILE A C 1
ATOM 601 O O . ILE A 1 72 ? -12.873 -10.480 2.847 1.00 94.44 72 ILE A O 1
ATOM 605 N N . GLU A 1 73 ? -11.551 -12.241 3.289 1.00 93.94 73 GLU A N 1
ATOM 606 C CA . GLU A 1 73 ? -12.553 -13.302 3.221 1.00 93.94 73 GLU A CA 1
ATOM 607 C C . GLU A 1 73 ? -13.600 -13.209 4.342 1.00 93.94 73 GLU A C 1
ATOM 609 O O . GLU A 1 73 ? -14.721 -13.685 4.173 1.00 93.94 73 GLU A O 1
ATOM 614 N N . ASP A 1 74 ? -13.249 -12.563 5.456 1.00 95.81 74 ASP A N 1
ATOM 615 C CA . ASP A 1 74 ? -14.109 -12.401 6.632 1.00 95.81 74 ASP A CA 1
ATOM 616 C C . ASP A 1 74 ? -14.911 -11.087 6.605 1.00 95.81 74 ASP A C 1
ATOM 618 O O . ASP A 1 74 ? -15.734 -10.843 7.488 1.00 95.81 74 ASP A O 1
ATOM 622 N N . LEU A 1 75 ? -14.685 -10.220 5.609 1.00 93.38 75 LEU A N 1
ATOM 623 C CA . LEU A 1 75 ? -15.428 -8.968 5.469 1.00 93.38 75 LEU A CA 1
ATOM 624 C C . LEU A 1 75 ? -16.906 -9.244 5.173 1.00 93.38 75 LEU A C 1
ATOM 626 O O . LEU A 1 75 ? -17.266 -9.829 4.149 1.00 93.38 75 LEU A O 1
ATOM 630 N N . GLY A 1 76 ? -17.775 -8.746 6.049 1.00 93.38 76 GLY A N 1
ATOM 631 C CA . GLY A 1 76 ? -19.218 -8.801 5.872 1.00 93.38 76 GLY A CA 1
ATOM 632 C C . GLY A 1 76 ? -19.743 -7.699 4.950 1.00 93.38 76 GLY A C 1
ATOM 633 O O . GLY A 1 76 ? -19.118 -6.651 4.759 1.00 93.38 76 GLY A O 1
ATOM 634 N N . LEU A 1 77 ? -20.941 -7.925 4.401 1.00 91.50 77 LEU A N 1
ATOM 635 C CA . LEU A 1 77 ? -21.712 -6.916 3.678 1.00 91.50 77 LEU A CA 1
ATOM 636 C C . LEU A 1 77 ? -23.025 -6.637 4.415 1.00 91.50 77 LEU A C 1
ATOM 638 O O . LEU A 1 77 ? -24.007 -7.369 4.277 1.00 91.50 77 LEU A O 1
ATOM 642 N N . GLY A 1 78 ? -23.041 -5.552 5.183 1.00 88.38 78 GLY A N 1
ATOM 643 C CA . GLY A 1 78 ? -24.194 -5.112 5.956 1.00 88.38 78 GLY A CA 1
ATOM 644 C C . GLY A 1 78 ? -25.298 -4.458 5.116 1.00 88.38 78 GLY A C 1
ATOM 645 O O . GLY A 1 78 ? -25.159 -4.153 3.923 1.00 88.38 78 GLY A O 1
ATOM 646 N N . VAL A 1 79 ? -26.426 -4.178 5.776 1.00 84.62 79 VAL A N 1
ATOM 647 C CA . VAL A 1 79 ? -27.586 -3.510 5.165 1.00 84.62 79 VAL A CA 1
ATOM 648 C C . VAL A 1 79 ? -27.182 -2.149 4.585 1.00 84.62 79 VAL A C 1
ATOM 650 O O . VAL A 1 79 ? -26.502 -1.350 5.219 1.00 84.62 79 VAL A O 1
ATOM 653 N N . GLY A 1 80 ? -27.619 -1.861 3.355 1.00 82.38 80 GLY A N 1
ATOM 654 C CA . GLY A 1 80 ? -27.264 -0.619 2.653 1.00 82.38 80 GLY A CA 1
ATOM 655 C C . GLY A 1 80 ? -25.919 -0.665 1.912 1.00 82.38 80 GLY A C 1
ATOM 656 O O . GLY A 1 80 ? -25.547 0.327 1.261 1.00 82.38 80 GLY A O 1
ATOM 657 N N . GLY A 1 81 ? -25.247 -1.821 1.946 1.00 86.06 81 GLY A N 1
ATOM 658 C CA . GLY A 1 81 ? -23.997 -2.097 1.248 1.00 86.06 81 GLY A CA 1
ATOM 659 C C . GLY A 1 81 ? -22.807 -1.408 1.903 1.00 86.06 81 GLY A C 1
ATOM 660 O O . GLY A 1 81 ? -22.086 -0.690 1.215 1.00 86.06 81 GLY A O 1
ATOM 661 N N . VAL A 1 82 ? -22.700 -1.545 3.225 1.00 90.69 82 VAL A N 1
ATOM 662 C CA . VAL A 1 82 ? -21.547 -1.125 4.036 1.00 90.69 82 VAL A CA 1
ATOM 663 C C . VAL A 1 82 ? -20.717 -2.351 4.383 1.00 90.69 82 VAL A C 1
ATOM 665 O O . VAL A 1 82 ? -21.287 -3.422 4.596 1.00 90.69 82 VAL A O 1
ATOM 668 N N . LEU A 1 83 ? -19.399 -2.204 4.451 1.00 92.31 83 LEU A N 1
ATOM 669 C CA . LEU A 1 83 ? -18.542 -3.278 4.949 1.00 92.31 83 LEU A CA 1
ATOM 670 C C . LEU A 1 83 ? -18.627 -3.388 6.472 1.00 92.31 83 LEU A C 1
ATOM 672 O O . LEU A 1 83 ? -18.673 -2.367 7.165 1.00 92.31 83 LEU A O 1
ATOM 676 N N . THR A 1 84 ? -18.637 -4.618 6.982 1.00 95.50 84 THR A N 1
ATOM 677 C CA . THR A 1 84 ? -18.675 -4.907 8.422 1.00 95.50 84 THR A CA 1
ATOM 678 C C . THR A 1 84 ? -17.590 -5.894 8.838 1.00 95.50 84 THR A C 1
ATOM 680 O O . THR A 1 84 ? -17.107 -6.677 8.017 1.00 95.50 84 THR A O 1
ATOM 683 N N . ASP A 1 85 ? -17.187 -5.835 10.108 1.00 96.25 85 ASP A N 1
ATOM 684 C CA . ASP A 1 85 ? -16.360 -6.871 10.729 1.00 96.25 85 ASP A CA 1
ATOM 685 C C . ASP A 1 85 ? -17.206 -8.067 11.213 1.00 96.25 85 ASP A C 1
ATOM 687 O O . ASP A 1 85 ? -18.419 -8.118 10.997 1.00 96.25 85 ASP A O 1
ATOM 691 N N . LEU A 1 86 ? -16.554 -9.040 11.858 1.00 96.38 86 LEU A N 1
ATOM 692 C CA . LEU A 1 86 ? -17.196 -10.250 12.390 1.00 96.38 86 LEU A CA 1
ATOM 693 C C . LEU A 1 86 ? -18.197 -9.976 13.529 1.00 96.38 86 LEU A C 1
ATOM 695 O O . LEU A 1 86 ? -19.018 -10.840 13.826 1.00 96.38 86 LEU A O 1
ATOM 699 N N . ASP A 1 87 ? -18.134 -8.793 14.145 1.00 96.50 87 ASP A N 1
ATOM 700 C CA . ASP A 1 87 ? -19.022 -8.344 15.222 1.00 96.50 87 ASP A CA 1
ATOM 701 C C . ASP A 1 87 ? -20.077 -7.339 14.705 1.00 96.50 87 ASP A C 1
ATOM 703 O O . ASP A 1 87 ? -20.677 -6.597 15.487 1.00 96.50 87 ASP A O 1
ATOM 707 N N . ASP A 1 88 ? -20.292 -7.284 13.384 1.00 94.81 88 ASP A N 1
ATOM 708 C CA . ASP A 1 88 ? -21.203 -6.366 12.688 1.00 94.81 88 ASP A CA 1
ATOM 709 C C . ASP A 1 88 ? -20.878 -4.864 12.866 1.00 94.81 88 ASP A C 1
ATOM 711 O O . ASP A 1 88 ? -21.710 -3.993 12.577 1.00 94.81 88 ASP A O 1
ATOM 715 N N . ASN A 1 89 ? -19.656 -4.508 13.280 1.00 95.31 89 ASN A N 1
ATOM 716 C CA . ASN A 1 89 ? -19.234 -3.109 13.312 1.00 95.31 89 ASN A CA 1
ATOM 717 C C . ASN A 1 89 ? -18.964 -2.609 11.892 1.00 95.31 89 ASN A C 1
ATOM 719 O O . ASN A 1 89 ? -18.248 -3.242 11.118 1.00 95.31 89 ASN A O 1
ATOM 723 N N . VAL A 1 90 ? -19.470 -1.419 11.561 1.00 94.94 90 VAL A N 1
ATOM 724 C CA . VAL A 1 90 ? -19.229 -0.799 10.252 1.00 94.94 90 VAL A CA 1
ATOM 725 C C . VAL A 1 90 ? -17.766 -0.383 10.110 1.00 94.94 90 VAL A C 1
ATOM 727 O O . VAL A 1 90 ? -17.232 0.383 10.917 1.00 94.94 90 VAL A O 1
ATOM 730 N N . ILE A 1 91 ? -17.135 -0.832 9.030 1.00 95.25 91 ILE A N 1
ATOM 731 C CA . ILE A 1 91 ? -15.762 -0.486 8.676 1.00 95.25 91 ILE A CA 1
ATOM 732 C C . ILE A 1 91 ? -15.777 0.836 7.914 1.00 95.25 91 ILE A C 1
ATOM 734 O O . ILE A 1 91 ? -16.227 0.908 6.775 1.00 95.25 91 ILE A O 1
ATOM 738 N N . GLN A 1 92 ? -15.268 1.900 8.536 1.00 95.00 92 GLN A N 1
ATOM 739 C CA . GLN A 1 92 ? -15.206 3.228 7.912 1.00 95.00 92 GLN A CA 1
ATOM 740 C C . GLN A 1 92 ? -13.864 3.508 7.232 1.00 95.00 92 GLN A C 1
ATOM 742 O O . GLN A 1 92 ? -13.804 4.283 6.277 1.00 95.00 92 GLN A O 1
ATOM 747 N N . ARG A 1 93 ? -12.775 2.893 7.710 1.00 95.81 93 ARG A N 1
ATOM 748 C CA . ARG A 1 93 ? -11.426 3.098 7.176 1.00 95.81 93 ARG A CA 1
ATOM 749 C C . ARG A 1 93 ? -10.620 1.813 7.213 1.00 95.81 93 ARG A C 1
ATOM 751 O O . ARG A 1 93 ? -10.550 1.159 8.252 1.00 95.81 93 ARG A O 1
ATOM 758 N N . ALA A 1 94 ? -9.959 1.497 6.103 1.00 96.56 94 ALA A N 1
ATOM 759 C CA . ALA A 1 94 ? -9.179 0.274 5.994 1.00 96.56 94 ALA A CA 1
ATOM 760 C C . ALA A 1 94 ? -7.938 0.428 5.108 1.00 96.56 94 ALA A C 1
ATOM 762 O O . ALA A 1 94 ? -7.967 1.105 4.076 1.00 96.56 94 ALA A O 1
ATOM 763 N N . PHE A 1 95 ? -6.852 -0.223 5.522 1.00 97.19 95 PHE A N 1
ATOM 764 C CA . PHE A 1 95 ? -5.701 -0.555 4.703 1.00 97.19 95 PHE A CA 1
ATOM 765 C C . PHE A 1 95 ? -5.756 -2.015 4.286 1.00 97.19 95 PHE A C 1
ATOM 767 O O . PHE A 1 95 ? -6.183 -2.864 5.062 1.00 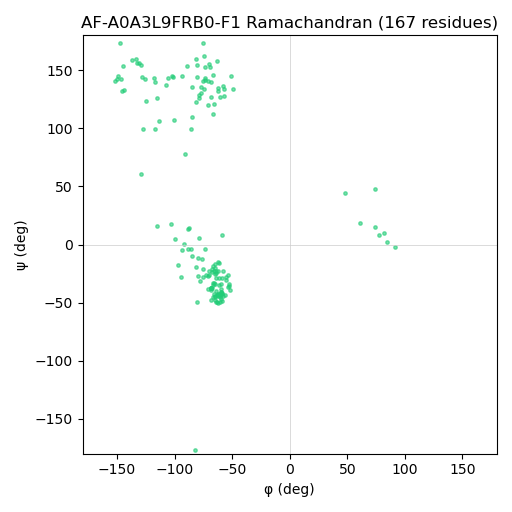97.19 95 PHE A O 1
ATOM 774 N N . LYS A 1 96 ? -5.306 -2.317 3.065 1.00 95.19 96 LYS A N 1
ATOM 775 C CA . LYS A 1 96 ? -5.343 -3.683 2.544 1.00 95.19 96 LYS A CA 1
ATOM 776 C C . LYS A 1 96 ? -4.162 -4.032 1.642 1.00 95.19 96 LYS A C 1
ATOM 778 O O . LYS A 1 96 ? -3.879 -3.314 0.681 1.00 95.19 96 LYS A O 1
ATOM 783 N N . LEU A 1 97 ? -3.548 -5.186 1.900 1.00 95.38 97 LEU A N 1
ATOM 784 C CA . LEU A 1 97 ? -2.729 -5.914 0.931 1.00 95.38 97 LEU A CA 1
ATOM 785 C C . LEU A 1 97 ? -3.612 -6.897 0.169 1.00 95.38 97 LEU A C 1
ATOM 787 O O . LEU A 1 97 ? -3.682 -8.085 0.445 1.00 95.38 97 LEU A O 1
ATOM 791 N N . TYR A 1 98 ? -4.346 -6.334 -0.777 1.00 92.44 98 TYR A N 1
ATOM 792 C CA . TYR A 1 98 ? -5.155 -7.037 -1.760 1.00 92.44 98 TYR A CA 1
ATOM 793 C C . TYR A 1 98 ? -5.165 -6.140 -3.008 1.00 92.44 98 TYR A C 1
ATOM 795 O O . TYR A 1 98 ? -5.153 -4.917 -2.853 1.00 92.44 98 TYR A O 1
ATOM 803 N N . PRO A 1 99 ? -5.130 -6.623 -4.255 1.00 90.25 99 PRO A N 1
ATOM 804 C CA . PRO A 1 99 ? -5.084 -5.729 -5.419 1.00 90.25 99 PRO A CA 1
ATOM 805 C C . PRO A 1 99 ? -6.385 -4.935 -5.611 1.00 90.25 99 PRO A C 1
ATOM 807 O O . PRO A 1 99 ? -7.484 -5.441 -5.391 1.00 90.25 99 PRO A O 1
ATOM 810 N N . LEU A 1 100 ? -6.302 -3.650 -5.976 1.00 89.25 100 LEU A N 1
ATOM 811 C CA . LEU A 1 100 ? -7.505 -2.835 -6.246 1.00 89.25 100 LEU A CA 1
ATOM 812 C C . LEU A 1 100 ? -8.242 -3.340 -7.483 1.00 89.25 100 LEU A C 1
ATOM 814 O O . LEU A 1 100 ? -9.466 -3.354 -7.523 1.00 89.25 100 LEU A O 1
ATOM 818 N N . GLU A 1 101 ? -7.485 -3.810 -8.462 1.00 87.94 101 GLU A N 1
ATOM 819 C CA . GLU A 1 101 ? -7.974 -4.372 -9.705 1.00 87.94 101 GLU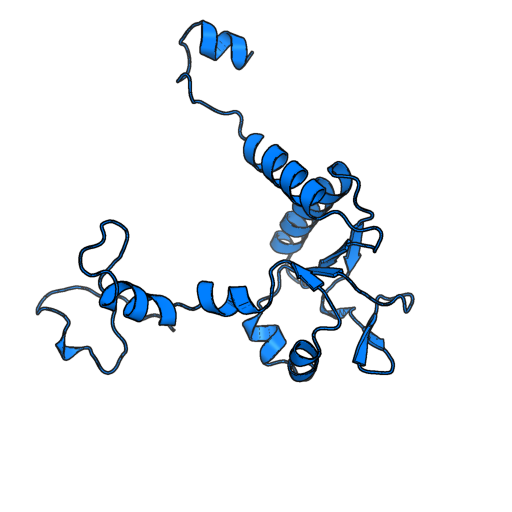 A CA 1
ATOM 820 C C . GLU A 1 101 ? -8.751 -5.679 -9.486 1.00 87.94 101 GLU A C 1
ATOM 822 O O . GLU A 1 101 ? -9.547 -6.051 -10.346 1.00 87.94 101 GLU A O 1
ATOM 827 N N . TRP A 1 102 ? -8.518 -6.384 -8.374 1.00 90.88 102 TRP A N 1
ATOM 828 C CA . TRP A 1 102 ? -9.295 -7.568 -7.992 1.00 90.88 102 TRP A CA 1
ATOM 829 C C . TRP A 1 102 ? -10.604 -7.142 -7.333 1.00 90.88 102 TRP A C 1
ATOM 831 O O . TRP A 1 102 ? -11.654 -7.468 -7.868 1.00 90.88 102 TRP A O 1
ATOM 841 N N . MET A 1 103 ? -10.554 -6.237 -6.344 1.00 89.38 103 MET A N 1
ATOM 842 C CA . MET A 1 103 ? -11.775 -5.677 -5.733 1.00 89.38 103 MET A CA 1
ATOM 843 C C . MET A 1 103 ? -12.745 -5.087 -6.761 1.00 89.38 103 MET A C 1
ATOM 845 O O . MET A 1 103 ? -13.954 -5.173 -6.597 1.00 89.38 103 MET A O 1
ATOM 849 N N . MET A 1 104 ? -12.230 -4.453 -7.819 1.00 88.19 104 MET A N 1
ATOM 850 C CA . MET A 1 104 ? -13.056 -3.886 -8.891 1.00 88.19 104 MET A CA 1
ATOM 851 C C . MET A 1 104 ? -13.739 -4.946 -9.769 1.00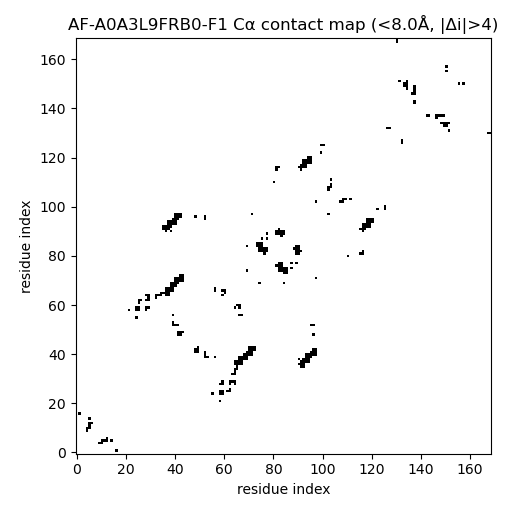 88.19 104 MET A C 1
ATOM 853 O O . MET A 1 104 ? -14.713 -4.617 -10.443 1.00 88.19 104 MET A O 1
ATOM 857 N N . ARG A 1 105 ? -13.203 -6.170 -9.819 1.00 90.75 105 ARG A N 1
ATOM 858 C CA . ARG A 1 105 ? -13.730 -7.296 -10.607 1.00 90.75 105 ARG A CA 1
ATOM 859 C C . ARG A 1 105 ? -14.610 -8.239 -9.794 1.00 90.75 105 ARG A C 1
ATOM 861 O O . ARG A 1 105 ? -15.357 -8.994 -10.408 1.00 90.75 105 ARG A O 1
ATOM 868 N N . ASP A 1 106 ? -14.521 -8.189 -8.471 1.00 89.88 106 ASP A N 1
ATOM 869 C CA . ASP A 1 106 ? -15.384 -8.959 -7.583 1.00 89.88 106 ASP A CA 1
ATOM 870 C C . ASP A 1 106 ? -16.853 -8.549 -7.738 1.00 89.88 106 ASP A C 1
ATOM 872 O O . ASP A 1 106 ? -17.169 -7.417 -8.119 1.00 89.88 106 ASP A O 1
ATOM 876 N N . ASP A 1 107 ? -17.763 -9.442 -7.347 1.00 87.25 107 ASP A N 1
ATOM 877 C CA . ASP A 1 107 ? -19.214 -9.206 -7.393 1.00 87.25 107 ASP A CA 1
ATOM 878 C C . ASP A 1 107 ? -19.632 -7.938 -6.622 1.00 87.25 107 ASP A C 1
ATOM 880 O O . ASP A 1 107 ? -20.574 -7.237 -6.998 1.00 87.25 107 ASP A O 1
ATOM 884 N N . ASN A 1 108 ? -18.880 -7.595 -5.571 1.00 85.06 108 ASN A N 1
ATOM 885 C CA . ASN A 1 108 ? -19.088 -6.407 -4.743 1.00 85.06 108 ASN A CA 1
ATOM 886 C C . ASN A 1 108 ? -18.369 -5.147 -5.262 1.00 85.06 108 ASN A C 1
ATOM 888 O O . ASN A 1 108 ? -18.569 -4.060 -4.716 1.00 85.06 108 ASN A O 1
ATOM 892 N N . GLY A 1 109 ? -17.578 -5.239 -6.334 1.00 87.44 109 GLY A N 1
ATOM 893 C CA . GLY A 1 109 ? -16.820 -4.126 -6.912 1.00 87.44 109 GLY A CA 1
ATOM 894 C C . GLY A 1 109 ? -17.631 -2.855 -7.210 1.00 87.44 109 GLY A C 1
ATOM 895 O O . GLY A 1 109 ? -17.146 -1.757 -6.911 1.00 87.44 109 GLY A O 1
ATOM 896 N N . PRO A 1 110 ? -18.889 -2.932 -7.70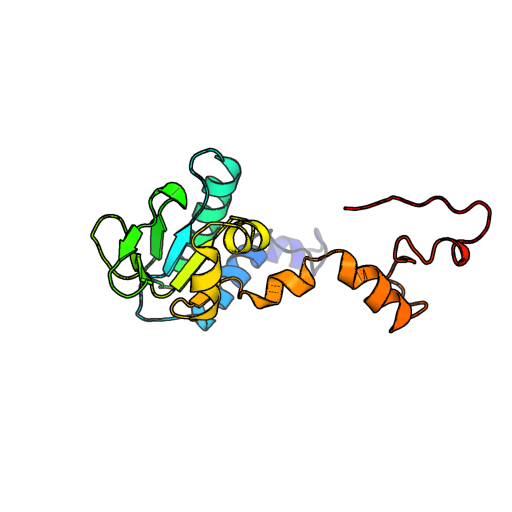0 1.00 87.69 110 PRO A N 1
ATOM 897 C CA . PRO A 1 110 ? -19.735 -1.751 -7.893 1.00 87.69 110 PRO A CA 1
ATOM 898 C C . PRO A 1 110 ? -19.989 -0.928 -6.617 1.00 87.69 110 PRO A C 1
ATOM 900 O O . PRO A 1 110 ? -20.300 0.263 -6.701 1.00 87.69 110 PRO A O 1
ATOM 903 N N . LEU A 1 111 ? -19.854 -1.523 -5.426 1.00 84.44 111 LEU A N 1
ATOM 904 C CA . LEU A 1 111 ? -20.026 -0.817 -4.154 1.00 84.44 111 LEU A CA 1
ATOM 905 C C . LEU A 1 111 ? -18.891 0.171 -3.872 1.00 84.44 111 LEU A C 1
ATOM 907 O O . LEU A 1 111 ? -19.139 1.201 -3.244 1.00 84.44 111 LEU A O 1
ATOM 911 N N . LEU A 1 112 ? -17.693 -0.051 -4.421 1.00 84.94 112 LEU A N 1
ATOM 912 C CA . LEU A 1 112 ? -16.551 0.861 -4.273 1.00 84.94 112 LEU A CA 1
ATOM 913 C C . LEU A 1 112 ? -16.861 2.265 -4.812 1.00 84.94 112 LEU A C 1
ATOM 915 O O . LEU A 1 112 ? -16.353 3.268 -4.305 1.00 84.94 112 LEU A O 1
ATOM 919 N N . CYS A 1 113 ? -17.747 2.365 -5.809 1.00 83.81 113 CYS A N 1
ATOM 920 C CA . CYS A 1 113 ? -18.189 3.640 -6.369 1.00 83.81 113 CYS A CA 1
ATOM 921 C C . CYS A 1 113 ? -19.023 4.476 -5.388 1.00 83.81 113 CYS A C 1
ATOM 923 O O . CYS A 1 113 ? -19.096 5.695 -5.551 1.00 83.81 113 CYS A O 1
ATOM 925 N N . LYS A 1 114 ? -19.625 3.856 -4.362 1.00 84.00 114 LYS A N 1
ATOM 926 C CA . LYS A 1 114 ? -20.408 4.559 -3.335 1.00 84.00 114 LYS A CA 1
ATOM 927 C C . LYS A 1 114 ? -19.531 5.299 -2.320 1.00 84.00 114 LYS A C 1
ATOM 929 O O . LYS A 1 114 ? -20.069 6.127 -1.591 1.00 84.00 114 LYS A O 1
ATOM 934 N N . ARG A 1 115 ? -18.213 5.036 -2.299 1.00 76.44 115 ARG A N 1
ATOM 935 C CA . ARG A 1 115 ? -17.206 5.708 -1.450 1.00 76.44 115 ARG A CA 1
ATOM 936 C C . ARG A 1 115 ? -17.622 5.805 0.022 1.00 76.44 115 ARG A C 1
ATOM 938 O O . ARG A 1 115 ? -17.511 6.870 0.625 1.00 76.44 115 ARG A O 1
ATOM 945 N N . ARG A 1 116 ? -18.157 4.715 0.576 1.00 81.69 116 ARG A N 1
ATOM 946 C CA . ARG A 1 116 ? -18.588 4.684 1.978 1.00 81.69 116 ARG A CA 1
ATOM 947 C C . ARG A 1 116 ? -17.403 4.535 2.924 1.00 81.69 116 ARG A C 1
ATOM 949 O O . ARG A 1 116 ? -17.426 5.093 4.012 1.00 81.69 116 ARG A O 1
ATOM 956 N N . GLU A 1 117 ? -16.367 3.845 2.465 1.00 88.00 117 GLU A N 1
ATOM 957 C CA . GLU A 1 117 ? -15.145 3.585 3.204 1.00 88.00 117 GLU A CA 1
ATOM 958 C C . GLU A 1 117 ? -13.986 4.441 2.682 1.00 88.00 117 GLU A C 1
ATOM 960 O O . GLU A 1 117 ? -13.811 4.663 1.476 1.00 88.00 117 GLU A O 1
ATOM 965 N N . GLN A 1 118 ? -13.140 4.887 3.604 1.00 93.31 118 GLN A N 1
ATOM 966 C CA . GLN A 1 118 ? -11.857 5.486 3.289 1.00 93.31 118 GLN A CA 1
ATOM 967 C C . GLN A 1 118 ? -10.800 4.384 3.140 1.00 93.31 118 GLN A C 1
ATOM 969 O O . GLN A 1 118 ? -10.220 3.906 4.115 1.00 93.31 118 GLN A O 1
ATOM 974 N N . TRP A 1 119 ? -10.513 4.015 1.894 1.00 93.50 119 TRP A N 1
ATOM 975 C CA . TRP A 1 119 ? -9.406 3.116 1.580 1.00 93.50 119 TRP A CA 1
ATOM 976 C C . TRP A 1 119 ? -8.062 3.836 1.651 1.00 93.50 119 TRP A C 1
ATOM 978 O O . TRP A 1 119 ? -7.870 4.894 1.042 1.00 93.50 119 TRP A O 1
ATOM 988 N N . VAL A 1 120 ? -7.123 3.226 2.367 1.00 94.38 120 VAL A N 1
ATOM 989 C CA . VAL A 1 120 ? -5.702 3.557 2.335 1.00 94.38 120 VAL A CA 1
ATOM 990 C C . VAL A 1 120 ? -4.995 2.346 1.734 1.00 94.38 120 VAL A C 1
ATOM 992 O O . VAL A 1 120 ? -4.878 1.304 2.339 1.00 94.38 120 VAL A O 1
ATOM 995 N N . GLU A 1 121 ? -4.513 2.362 0.515 1.00 93.38 121 GLU A N 1
ATOM 996 C CA . GLU A 1 121 ? -4.405 3.482 -0.400 1.00 93.38 121 GLU A CA 1
ATOM 997 C C . GLU A 1 121 ? -5.722 3.788 -1.132 1.00 93.38 121 GLU A C 1
ATOM 999 O O . GLU A 1 121 ? -6.550 2.894 -1.328 1.00 93.38 121 GLU A O 1
ATOM 1004 N N . PRO A 1 122 ? -5.931 5.040 -1.573 1.00 92.19 122 PRO A N 1
ATOM 1005 C CA . PRO A 1 122 ? -7.177 5.437 -2.212 1.00 92.19 122 PRO A CA 1
ATOM 1006 C C . PRO A 1 122 ? -7.343 4.791 -3.594 1.00 92.19 122 PRO A C 1
ATOM 1008 O O . PRO A 1 122 ? -6.371 4.550 -4.310 1.00 92.19 122 PRO A O 1
ATOM 1011 N N . LEU A 1 123 ? -8.598 4.600 -4.023 1.00 90.94 123 LEU A N 1
ATOM 1012 C CA . LEU A 1 123 ? -8.943 3.894 -5.270 1.00 90.94 123 LEU A CA 1
ATOM 1013 C C . LEU A 1 123 ? -8.225 4.439 -6.519 1.00 90.94 123 LEU A C 1
ATOM 1015 O O . LEU A 1 123 ? -7.876 3.671 -7.414 1.00 90.94 123 LEU A O 1
ATOM 1019 N N . TRP A 1 124 ? -7.972 5.751 -6.589 1.00 90.81 124 TRP A N 1
ATOM 1020 C CA . TRP A 1 124 ? -7.291 6.376 -7.730 1.00 90.81 124 TRP A CA 1
ATOM 1021 C C . TRP A 1 124 ? -5.825 5.943 -7.872 1.00 90.81 124 TRP A C 1
ATOM 1023 O O . TRP A 1 124 ? -5.271 6.058 -8.965 1.00 90.81 124 TRP A O 1
ATOM 1033 N N . LYS A 1 125 ? -5.201 5.391 -6.819 1.00 92.06 125 LYS A N 1
ATOM 1034 C CA . LYS A 1 125 ? -3.833 4.855 -6.885 1.00 92.06 125 LYS A CA 1
ATOM 1035 C C . LYS A 1 125 ? -3.722 3.690 -7.878 1.00 92.06 125 LYS A C 1
ATOM 1037 O O . LYS A 1 125 ? -2.647 3.498 -8.437 1.00 92.06 125 LYS A O 1
ATOM 1042 N N . SER A 1 126 ? -4.831 3.003 -8.184 1.00 90.50 126 SER A N 1
ATOM 1043 C CA . SER A 1 126 ? -4.906 1.982 -9.249 1.00 90.50 126 SER A CA 1
ATOM 1044 C C . SER A 1 126 ? -4.470 2.495 -10.629 1.00 90.50 126 SER A C 1
ATOM 1046 O O . SER A 1 126 ? -3.954 1.740 -11.449 1.00 90.50 126 SER A O 1
ATOM 1048 N N . ILE A 1 127 ? -4.630 3.795 -10.897 1.00 90.44 127 ILE A N 1
ATOM 1049 C CA . ILE A 1 127 ? -4.168 4.408 -12.147 1.00 90.44 127 ILE A CA 1
ATOM 1050 C C . ILE A 1 127 ? -2.636 4.478 -12.164 1.00 90.44 127 ILE A C 1
ATOM 1052 O O . ILE A 1 127 ? -2.021 4.230 -13.198 1.00 90.44 127 ILE A O 1
ATOM 1056 N N . LEU A 1 128 ? -2.014 4.778 -11.019 1.00 90.94 128 LEU A N 1
ATOM 1057 C CA . LEU A 1 128 ? -0.559 4.907 -10.901 1.00 90.94 128 LEU A CA 1
ATOM 1058 C C . LEU A 1 128 ? 0.164 3.555 -10.910 1.00 90.94 128 LEU A C 1
ATOM 1060 O O . LEU A 1 128 ? 1.315 3.490 -11.333 1.00 90.94 128 LEU A O 1
ATOM 1064 N N . SER A 1 129 ? -0.491 2.481 -10.461 1.00 87.62 129 SER A N 1
ATOM 1065 C CA . SER A 1 129 ? 0.044 1.112 -10.527 1.00 87.62 129 SER A CA 1
ATOM 1066 C C . SER A 1 129 ? -0.102 0.468 -11.910 1.00 87.62 129 SER A C 1
ATOM 1068 O O . SER A 1 129 ? 0.497 -0.580 -12.173 1.00 87.62 129 SER A O 1
ATOM 1070 N N . ASN A 1 130 ? -0.876 1.077 -12.811 1.00 91.31 130 ASN A N 1
ATOM 1071 C CA . ASN A 1 130 ? -1.164 0.520 -14.123 1.00 91.31 130 ASN A CA 1
ATOM 1072 C C . ASN A 1 130 ? -0.018 0.785 -15.115 1.00 91.31 130 ASN A C 1
ATOM 1074 O O . ASN A 1 130 ? 0.324 1.929 -15.413 1.00 91.31 130 ASN A O 1
ATOM 1078 N N . LYS A 1 131 ? 0.538 -0.282 -15.702 1.00 93.06 131 LYS A N 1
ATOM 1079 C CA . LYS A 1 131 ? 1.636 -0.189 -16.685 1.00 93.06 131 LYS A CA 1
ATOM 1080 C C . LYS A 1 131 ? 1.235 0.527 -17.978 1.00 93.06 131 LYS A C 1
ATOM 1082 O O . LYS A 1 131 ? 2.103 1.067 -18.656 1.00 93.06 131 L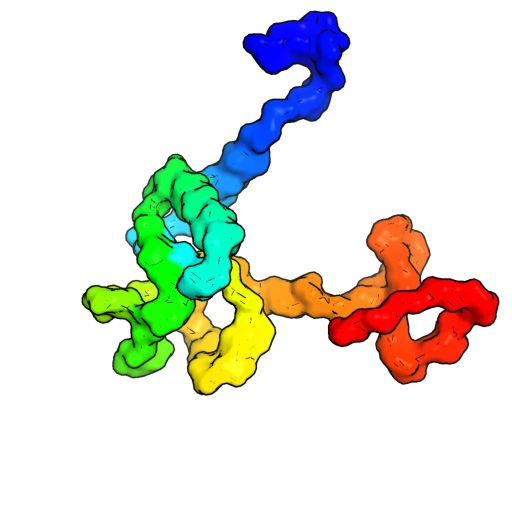YS A O 1
ATOM 1087 N N . GLY A 1 132 ? -0.060 0.614 -18.283 1.00 93.00 132 GLY A N 1
ATOM 1088 C CA . GLY A 1 132 ? -0.597 1.439 -19.366 1.00 93.00 132 GLY A CA 1
ATOM 1089 C C . GLY A 1 132 ? -0.318 2.937 -19.197 1.00 93.00 132 GLY A C 1
ATOM 1090 O O . GLY A 1 132 ? -0.387 3.681 -20.172 1.00 93.00 132 GLY A O 1
ATOM 1091 N N . LEU A 1 133 ? 0.062 3.385 -17.994 1.00 94.88 133 LEU A N 1
ATOM 1092 C CA . LEU A 1 133 ? 0.545 4.743 -17.763 1.00 94.88 133 LEU A CA 1
ATOM 1093 C C . LEU A 1 133 ? 1.938 4.981 -18.375 1.00 94.88 133 LEU A C 1
ATOM 1095 O O . LEU A 1 133 ? 2.244 6.112 -18.745 1.00 94.88 133 LEU A O 1
ATOM 1099 N N . MET A 1 134 ? 2.775 3.946 -18.525 1.00 95.50 134 MET A N 1
ATOM 1100 C CA . MET A 1 134 ? 4.162 4.106 -18.985 1.00 95.50 134 MET A CA 1
ATOM 1101 C C . MET A 1 134 ? 4.261 4.681 -20.409 1.00 95.50 134 MET A C 1
ATOM 1103 O O . MET A 1 134 ? 4.940 5.700 -20.558 1.00 95.50 134 MET A O 1
ATOM 1107 N N . PRO A 1 135 ? 3.547 4.153 -21.433 1.00 94.62 135 PRO A N 1
ATOM 1108 C CA . PRO A 1 135 ? 3.574 4.749 -22.771 1.00 94.62 135 PRO A CA 1
ATOM 1109 C C . PRO A 1 135 ? 3.095 6.203 -22.788 1.00 94.62 135 PRO A C 1
ATOM 1111 O O . PRO A 1 135 ? 3.602 7.023 -23.549 1.00 94.62 135 PRO A O 1
ATOM 1114 N N . LEU A 1 136 ? 2.131 6.553 -21.930 1.00 95.25 136 LEU A N 1
ATOM 1115 C CA . LEU A 1 136 ? 1.653 7.929 -21.815 1.00 95.25 136 LEU A CA 1
ATOM 1116 C C . LEU A 1 136 ? 2.731 8.835 -21.215 1.00 95.25 136 LEU A C 1
ATOM 1118 O O . LEU A 1 136 ? 3.022 9.880 -21.792 1.00 95.25 136 LEU A O 1
ATOM 1122 N N . LEU A 1 137 ? 3.365 8.423 -20.112 1.00 96.25 137 LEU A N 1
ATOM 1123 C CA . LEU A 1 137 ? 4.479 9.162 -19.511 1.00 96.25 137 LEU A CA 1
ATOM 1124 C C . LEU A 1 137 ? 5.608 9.385 -20.520 1.00 96.25 137 LEU A C 1
ATOM 1126 O O . LEU A 1 137 ? 6.109 10.500 -20.625 1.00 96.25 137 LEU A O 1
ATOM 1130 N N . TRP A 1 138 ? 5.964 8.365 -21.303 1.00 95.00 138 TRP A N 1
ATOM 1131 C CA . TRP A 1 138 ? 6.995 8.489 -22.332 1.00 95.00 138 TRP A CA 1
ATOM 1132 C C . TRP A 1 138 ? 6.634 9.514 -23.415 1.00 95.00 138 TRP A C 1
ATOM 1134 O O . TRP A 1 138 ? 7.465 10.344 -23.778 1.00 95.00 138 TRP A O 1
ATOM 1144 N N . ARG A 1 139 ? 5.381 9.514 -23.892 1.00 93.56 139 ARG A N 1
ATOM 1145 C CA . ARG A 1 139 ? 4.901 10.496 -24.881 1.00 93.56 139 ARG A CA 1
ATOM 1146 C C . ARG A 1 139 ? 4.898 11.928 -24.348 1.00 93.56 139 ARG A C 1
ATOM 1148 O O . ARG A 1 139 ? 5.208 12.847 -25.100 1.00 93.56 139 ARG A O 1
ATOM 1155 N N . PHE A 1 140 ? 4.511 12.129 -23.088 1.00 96.19 140 PHE A N 1
ATOM 1156 C CA . PHE A 1 140 ? 4.432 13.465 -22.488 1.00 96.19 140 PHE A CA 1
ATOM 1157 C C . PHE A 1 140 ? 5.795 14.005 -22.038 1.00 96.19 140 PHE A C 1
ATOM 1159 O O . PHE A 1 140 ? 5.987 15.219 -22.028 1.00 96.19 140 PHE A O 1
ATOM 1166 N N . PHE A 1 141 ? 6.741 13.127 -21.697 1.00 96.69 141 PHE A N 1
ATOM 1167 C CA . PHE A 1 141 ? 8.066 13.494 -21.192 1.00 96.69 141 PHE A CA 1
ATOM 1168 C C . PHE A 1 141 ? 9.190 12.773 -21.963 1.00 96.69 141 PHE A C 1
ATOM 1170 O O . PHE A 1 141 ? 9.960 12.006 -21.371 1.00 96.69 141 PHE A O 1
ATOM 1177 N N . PRO A 1 142 ? 9.306 12.994 -23.286 1.00 92.19 142 PRO A N 1
ATOM 1178 C CA . PRO A 1 142 ? 10.307 12.318 -24.102 1.00 92.19 142 PRO A CA 1
ATOM 1179 C C . PRO A 1 142 ? 11.727 12.686 -23.651 1.00 92.19 142 PRO A C 1
ATOM 1181 O O . PRO A 1 142 ? 12.037 13.854 -23.415 1.00 92.19 142 PRO A O 1
ATOM 1184 N N . GLY A 1 143 ? 12.602 11.683 -23.536 1.00 91.25 143 GLY A N 1
ATOM 1185 C CA . GLY A 1 143 ? 14.000 11.871 -23.128 1.00 91.25 143 GLY A CA 1
ATOM 1186 C C . GLY A 1 143 ? 14.217 12.089 -21.625 1.00 91.25 143 GLY A C 1
ATOM 1187 O O . GLY A 1 143 ? 15.336 12.391 -21.213 1.00 91.25 143 GLY A O 1
ATOM 1188 N N . HIS A 1 144 ? 13.181 11.932 -20.793 1.00 97.25 144 HIS A N 1
ATOM 1189 C CA . HIS A 1 144 ? 13.335 12.016 -19.343 1.00 97.25 144 HIS A CA 1
ATOM 1190 C C . HIS A 1 144 ? 14.282 10.912 -18.824 1.00 97.25 144 HIS A C 1
ATOM 1192 O O . HIS A 1 144 ? 14.068 9.741 -19.142 1.00 97.25 144 HIS A O 1
ATOM 1198 N N . PRO A 1 145 ? 15.277 11.230 -17.969 1.00 97.12 145 PRO A N 1
ATOM 1199 C CA . PRO A 1 145 ? 16.341 10.290 -17.588 1.00 97.12 145 PRO A CA 1
ATOM 1200 C C . PRO A 1 145 ? 15.848 9.053 -16.822 1.00 97.12 145 PRO A C 1
ATOM 1202 O O . PRO A 1 145 ? 16.507 8.020 -16.836 1.00 97.12 145 PRO A O 1
ATOM 1205 N N . ASN A 1 146 ? 14.682 9.148 -16.173 1.00 96.50 146 ASN A N 1
ATOM 1206 C CA . ASN A 1 146 ? 14.072 8.043 -15.420 1.00 96.50 146 ASN A CA 1
ATOM 1207 C C . ASN A 1 146 ? 12.967 7.296 -16.188 1.00 96.50 146 ASN A C 1
ATOM 1209 O O . ASN A 1 146 ? 12.291 6.457 -15.595 1.00 96.50 146 ASN A O 1
ATOM 1213 N N . LEU A 1 147 ? 12.716 7.626 -17.460 1.00 95.69 147 LEU A N 1
ATOM 1214 C CA . LEU A 1 147 ? 11.708 6.934 -18.264 1.00 95.69 147 LEU A CA 1
ATOM 1215 C C . LEU A 1 147 ? 12.376 6.045 -19.307 1.00 95.69 147 LEU A C 1
ATOM 1217 O O . LEU A 1 147 ? 13.318 6.447 -19.982 1.00 95.69 147 LEU A O 1
ATOM 1221 N N . LEU A 1 148 ? 11.837 4.837 -19.453 1.00 93.12 148 LEU A N 1
ATOM 1222 C CA . LEU A 1 148 ? 12.164 3.957 -20.564 1.00 93.12 148 LEU A CA 1
ATOM 1223 C C . LEU A 1 148 ? 11.151 4.154 -21.685 1.00 93.12 148 LEU A C 1
ATOM 1225 O O . LEU A 1 148 ? 9.954 4.350 -21.436 1.00 93.12 148 LEU A O 1
ATOM 1229 N N . ALA A 1 149 ? 11.643 4.048 -22.916 1.00 93.00 149 ALA A N 1
ATOM 1230 C CA . ALA A 1 149 ? 10.796 4.069 -24.089 1.00 93.00 149 ALA A CA 1
ATOM 1231 C C . ALA A 1 149 ? 9.751 2.949 -23.999 1.00 93.00 149 ALA A C 1
ATOM 1233 O O . ALA A 1 149 ? 10.058 1.794 -23.692 1.00 93.00 149 ALA A O 1
ATOM 1234 N N . SER A 1 150 ? 8.489 3.325 -24.173 1.00 94.25 150 SER A N 1
ATOM 1235 C CA . SER A 1 150 ? 7.355 2.426 -24.006 1.00 94.25 150 SER A CA 1
ATOM 1236 C C . SER A 1 150 ? 6.221 2.825 -24.936 1.00 94.25 150 SER A C 1
ATOM 1238 O O . SER A 1 150 ? 6.003 4.002 -25.223 1.00 94.25 150 SER A O 1
ATOM 1240 N N . TRP A 1 151 ? 5.510 1.813 -25.421 1.00 93.50 151 TRP A N 1
ATOM 1241 C CA . TRP A 1 151 ? 4.528 1.932 -26.491 1.00 93.50 151 TRP A CA 1
ATOM 1242 C C . TRP A 1 151 ? 3.374 0.968 -26.243 1.00 93.50 151 TRP A C 1
ATOM 1244 O O . TRP A 1 151 ? 3.559 -0.074 -25.607 1.00 93.50 151 TRP A O 1
ATOM 1254 N N . PHE A 1 152 ? 2.190 1.287 -26.764 1.00 94.19 152 PHE A N 1
ATOM 1255 C CA . PHE A 1 152 ? 1.117 0.298 -26.822 1.00 94.19 152 PHE A CA 1
ATOM 1256 C C . PHE A 1 152 ? 1.384 -0.730 -27.929 1.00 94.19 152 PHE A C 1
ATOM 1258 O O . PHE A 1 152 ? 2.149 -0.493 -28.861 1.00 94.19 152 PHE A O 1
ATOM 1265 N N . GLU A 1 153 ? 0.702 -1.876 -27.863 1.00 89.69 153 GLU A N 1
ATOM 1266 C CA . GLU A 1 153 ? 0.839 -2.967 -28.843 1.00 89.69 153 GLU A CA 1
ATOM 1267 C C . GLU A 1 153 ? 0.653 -2.491 -30.299 1.00 89.69 153 GLU A C 1
ATOM 1269 O O . GLU A 1 153 ? 1.351 -2.961 -31.195 1.00 89.69 153 GLU A O 1
ATOM 1274 N N . GLY A 1 154 ? -0.244 -1.526 -30.533 1.00 88.94 154 GLY A N 1
ATOM 1275 C CA . GLY A 1 154 ? -0.512 -0.951 -31.857 1.00 88.94 154 GLY A CA 1
ATOM 1276 C C . GLY A 1 154 ? 0.572 -0.009 -32.397 1.00 88.94 154 GLY A C 1
ATOM 1277 O O . GLY A 1 154 ? 0.456 0.457 -33.524 1.00 88.94 154 GLY A O 1
ATOM 1278 N N . GLU A 1 155 ? 1.621 0.278 -31.626 1.00 88.25 155 GLU A N 1
ATOM 1279 C CA . GLU A 1 155 ? 2.651 1.275 -31.953 1.00 88.25 155 GLU A CA 1
ATOM 1280 C C . GLU A 1 155 ? 4.041 0.670 -32.164 1.00 88.25 155 GLU A C 1
ATOM 1282 O O . GLU A 1 155 ? 5.041 1.385 -32.183 1.00 88.25 155 GLU A O 1
ATOM 1287 N N . LYS A 1 156 ? 4.127 -0.649 -32.367 1.00 79.81 156 LYS A N 1
ATOM 1288 C CA . LYS A 1 156 ? 5.405 -1.355 -32.565 1.00 79.81 156 LYS A CA 1
ATOM 1289 C C . LYS A 1 156 ? 6.280 -0.789 -33.680 1.00 79.81 156 LYS A C 1
ATOM 1291 O O . LYS A 1 156 ? 7.493 -0.940 -33.616 1.00 79.81 156 LYS A O 1
ATOM 1296 N N . SER A 1 157 ? 5.695 -0.134 -34.682 1.00 82.44 157 SER A N 1
ATOM 1297 C CA . SER A 1 157 ? 6.444 0.516 -35.763 1.00 82.44 157 SER A CA 1
ATOM 1298 C C . SER A 1 157 ? 7.356 1.653 -35.286 1.00 82.44 157 SER A C 1
ATOM 1300 O O . SER A 1 157 ? 8.208 2.091 -36.050 1.00 82.44 157 SER A O 1
ATOM 1302 N N . GLN A 1 158 ? 7.172 2.151 -34.060 1.00 82.81 158 GLN A N 1
ATOM 1303 C CA . GLN A 1 158 ? 8.021 3.180 -33.454 1.00 82.81 158 GLN A CA 1
ATOM 1304 C C . GLN A 1 158 ? 9.281 2.607 -32.783 1.00 82.81 158 GLN A C 1
ATOM 1306 O O . GLN A 1 158 ? 10.160 3.377 -32.403 1.00 82.81 158 GLN A O 1
ATOM 1311 N N . ILE A 1 159 ? 9.376 1.282 -32.629 1.00 84.94 159 ILE A N 1
ATOM 1312 C CA . ILE A 1 159 ? 10.535 0.616 -32.029 1.00 84.94 159 ILE A CA 1
ATOM 1313 C C . ILE A 1 159 ? 11.645 0.542 -33.079 1.00 84.94 159 ILE A C 1
ATOM 1315 O O . ILE A 1 159 ? 11.425 0.043 -34.187 1.00 84.94 159 ILE A O 1
ATOM 1319 N N . ALA A 1 160 ? 12.839 1.033 -32.745 1.00 82.56 160 ALA A N 1
ATOM 1320 C CA . ALA A 1 160 ? 13.960 1.015 -33.674 1.00 82.56 160 ALA A CA 1
ATOM 1321 C C . ALA A 1 160 ? 14.417 -0.424 -33.972 1.00 82.56 160 ALA A C 1
ATOM 1323 O O . ALA A 1 160 ? 14.372 -1.319 -33.124 1.00 82.56 160 ALA A O 1
ATOM 1324 N N . ALA A 1 161 ? 14.872 -0.656 -35.206 1.00 79.31 161 ALA A N 1
ATOM 1325 C CA . ALA A 1 161 ? 15.353 -1.968 -35.618 1.00 79.31 161 ALA A CA 1
ATOM 1326 C C . ALA A 1 161 ? 16.554 -2.400 -34.759 1.00 79.31 161 ALA A C 1
ATOM 1328 O O . ALA A 1 161 ? 17.544 -1.679 -34.658 1.00 79.31 161 ALA A O 1
ATOM 1329 N N . GLY A 1 162 ? 16.469 -3.595 -34.168 1.00 78.81 162 GLY A N 1
ATOM 1330 C CA . GLY A 1 162 ? 17.519 -4.153 -33.311 1.00 78.81 162 GLY A CA 1
ATOM 1331 C C . GLY A 1 162 ? 17.372 -3.846 -31.817 1.00 78.81 162 GLY A C 1
ATOM 1332 O O . GLY A 1 162 ? 18.164 -4.363 -31.033 1.00 78.81 162 GLY A O 1
ATOM 1333 N N . GLU A 1 163 ? 16.364 -3.077 -31.395 1.00 85.12 163 GLU A N 1
ATOM 1334 C CA . GLU A 1 163 ? 16.087 -2.872 -29.970 1.00 85.12 163 GLU A CA 1
ATOM 1335 C C . GLU A 1 163 ? 15.372 -4.074 -29.335 1.00 85.12 163 GLU A C 1
ATOM 1337 O O . GLU A 1 163 ? 14.411 -4.630 -29.874 1.00 85.12 163 GLU A O 1
ATOM 1342 N N . SER A 1 164 ? 15.830 -4.467 -28.145 1.00 87.88 164 SER A N 1
ATOM 1343 C CA . SER A 1 164 ? 15.174 -5.485 -27.327 1.00 87.88 164 SER A CA 1
ATOM 1344 C C . SER A 1 164 ? 14.070 -4.861 -26.477 1.00 87.88 164 SER A C 1
A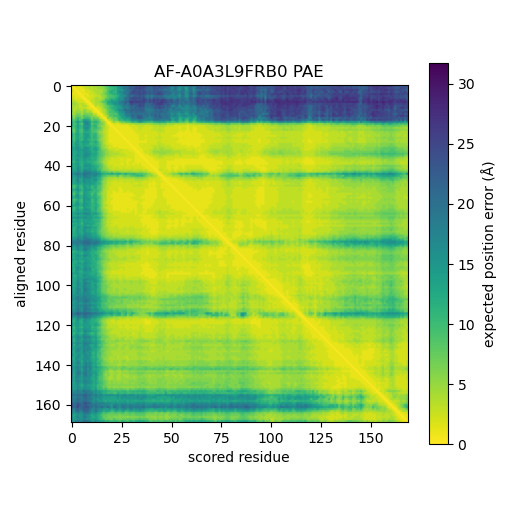TOM 1346 O O . SER A 1 164 ? 14.304 -3.854 -25.811 1.00 87.88 164 SER A O 1
ATOM 1348 N N . TYR A 1 165 ? 12.903 -5.497 -26.416 1.00 89.94 165 TYR A N 1
ATOM 1349 C CA . TYR A 1 165 ? 11.777 -5.027 -25.612 1.00 89.94 165 TYR A CA 1
ATOM 1350 C C . TYR A 1 165 ? 11.149 -6.165 -24.805 1.00 89.94 165 TYR A C 1
ATOM 1352 O O . TYR A 1 165 ? 11.289 -7.343 -25.132 1.00 89.94 165 TYR A O 1
ATOM 1360 N N . VAL A 1 166 ? 10.420 -5.802 -23.747 1.00 92.69 166 VAL A N 1
ATOM 1361 C CA . VAL A 1 166 ? 9.655 -6.743 -22.922 1.00 92.69 166 VAL A CA 1
ATOM 1362 C C . VAL A 1 166 ? 8.173 -6.429 -23.054 1.00 92.69 166 VAL A C 1
ATOM 1364 O O . VAL A 1 166 ? 7.743 -5.309 -22.785 1.00 92.69 166 VAL A O 1
ATOM 1367 N N . ARG A 1 167 ? 7.374 -7.433 -23.419 1.00 91.75 167 ARG A N 1
ATOM 1368 C CA . ARG A 1 167 ? 5.912 -7.328 -23.411 1.00 91.75 167 ARG A CA 1
ATOM 1369 C C . ARG A 1 167 ? 5.396 -7.485 -21.980 1.00 91.75 167 ARG A C 1
ATOM 1371 O O . ARG A 1 167 ? 5.767 -8.437 -21.294 1.00 91.75 167 ARG A O 1
ATOM 1378 N N . LYS A 1 168 ? 4.558 -6.554 -21.524 1.00 91.56 168 LYS A N 1
ATOM 1379 C CA . LYS A 1 168 ? 3.912 -6.593 -20.205 1.00 91.56 168 LYS A CA 1
ATOM 1380 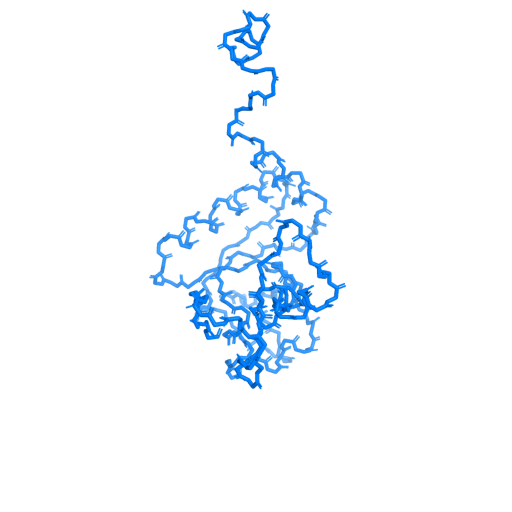C C . LYS A 1 168 ? 2.387 -6.664 -20.375 1.00 91.56 168 LYS A C 1
ATOM 1382 O O . LYS A 1 168 ? 1.894 -6.075 -21.337 1.00 91.56 168 LYS A O 1
ATOM 1387 N N . PRO A 1 169 ? 1.685 -7.413 -19.505 1.00 85.44 169 PRO A N 1
ATOM 1388 C CA . PRO A 1 169 ? 0.226 -7.445 -19.477 1.00 85.44 169 PRO A CA 1
ATOM 1389 C C . PRO A 1 169 ? -0.361 -6.113 -19.000 1.00 85.44 169 PRO A C 1
ATOM 1391 O O . PRO A 1 169 ? 0.346 -5.386 -18.254 1.00 85.44 169 PRO A O 1
#

Sequence (169 aa):
WLEDARRSGIIPRDADQYNAIQERLISRFSELYSREPFYFCCCQDTDEDRTTVLYLQDCAQQAGQESRFIYIEDLGLGVGGVLTDLDDNVIQRAFKLYPLEWMMRDDNGPLLCKRREQWVEPLWKSILSNKGLMPLLWRFFPGHPNLLASWFEGEKSQIAAGESYVRKP

Secondary structure (DSSP, 8-state):
-HHHHHHTTSS-TT---TTHHHHHHHHHHHHT--SS-EEEEE-TT-HHHHHHHHHHHHHHHHTT--EEEEEGGG-EEETTTEEE-TT--B--EEEEES-HHHHTTSTTGGGGGG--SEEES-TTHHHHT-TTHHHHHHHHSTT-TT------GGGGGGSPTT-------

pLDDT: mean 90.61, std 7.7, range [64.69, 98.38]

Mean predicted aligned error: 7.07 Å

Radius of gyration: 21.54 Å; Cα contacts (8 Å, |Δi|>4): 187; chains: 1; bounding box: 62×31×54 Å

Nearest PDB structures (foldseek):
  7uk7-assembly1_A  TM=8.897E-01  e=4.896E-28  Escherichia coli K-12
  7uka-assembly1_A  TM=8.535E-01  e=3.193E-16  Escherichia coli K-12
  7uk8-assembly1_A  TM=8.480E-01  e=1.651E-15  Escherichia coli K-12
  2vpm-assembly1_A  TM=7.258E-01  e=1.245E-08  Leishmania major
  2io7-assembly1_B  TM=8.301E-01  e=4.326E-07  Escherichia coli